Protein AF-A0A0Q8NS18-F1 (afdb_monomer)

Radius of gyration: 34.11 Å; Cα contacts (8 Å, |Δi|>4): 59; chains: 1; bounding box: 73×39×93 Å

Structure (mmCIF, N/CA/C/O backbone):
data_AF-A0A0Q8NS18-F1
#
_entry.id   AF-A0A0Q8NS18-F1
#
loop_
_atom_site.group_PDB
_atom_site.id
_atom_site.type_symbol
_atom_site.label_atom_id
_atom_site.label_alt_id
_atom_site.label_comp_id
_atom_site.label_asym_id
_atom_site.label_entity_id
_atom_site.label_seq_id
_atom_site.pdbx_PDB_ins_code
_atom_site.Cartn_x
_atom_site.Cartn_y
_atom_site.Cartn_z
_atom_site.occupancy
_atom_site.B_iso_or_equiv
_atom_site.auth_seq_id
_atom_site.auth_comp_id
_atom_site.auth_asym_id
_atom_site.auth_atom_id
_atom_site.pdbx_PDB_model_num
ATOM 1 N N . MET A 1 1 ? -49.583 -22.992 65.690 1.00 51.84 1 MET A N 1
ATOM 2 C CA . MET A 1 1 ? -48.444 -22.519 64.866 1.00 51.84 1 MET A CA 1
ATOM 3 C C . MET A 1 1 ? -48.565 -22.808 63.358 1.00 51.84 1 MET A C 1
ATOM 5 O O . MET A 1 1 ? -47.675 -22.422 62.616 1.00 51.84 1 MET A O 1
ATOM 9 N N . ALA A 1 2 ? -49.627 -23.461 62.855 1.00 53.12 2 ALA A N 1
ATOM 10 C CA . ALA A 1 2 ? -49.803 -23.683 61.408 1.00 53.12 2 ALA A CA 1
ATOM 11 C C . ALA A 1 2 ? -50.568 -22.548 60.686 1.00 53.12 2 ALA A C 1
ATOM 13 O O . ALA A 1 2 ? -50.441 -22.405 59.474 1.00 53.12 2 ALA A O 1
ATOM 14 N N . PHE A 1 3 ? -51.331 -21.732 61.426 1.00 51.09 3 PHE A N 1
ATOM 15 C CA . PHE A 1 3 ? -52.123 -20.617 60.884 1.00 51.09 3 PHE A CA 1
ATOM 16 C C . PHE A 1 3 ? -51.259 -19.392 60.530 1.00 51.09 3 PHE A C 1
ATOM 18 O O . PHE A 1 3 ? -51.417 -18.835 59.447 1.00 51.09 3 PHE A O 1
ATOM 25 N N . ASP A 1 4 ? -50.255 -19.063 61.355 1.00 55.88 4 ASP A N 1
ATOM 26 C CA . ASP A 1 4 ? -49.305 -17.966 61.086 1.00 55.88 4 ASP A CA 1
ATOM 27 C C . ASP A 1 4 ? -48.513 -18.159 59.793 1.00 55.88 4 ASP A C 1
ATOM 29 O O . ASP A 1 4 ? -48.189 -17.202 59.100 1.00 55.88 4 ASP A O 1
ATOM 33 N N . ARG A 1 5 ? -48.225 -19.410 59.417 1.00 57.66 5 ARG A N 1
ATOM 34 C CA . ARG A 1 5 ? -47.425 -19.712 58.223 1.00 57.66 5 ARG A CA 1
ATOM 35 C C . ARG A 1 5 ? -48.193 -19.493 56.917 1.00 57.66 5 ARG A C 1
ATOM 37 O O . ARG A 1 5 ? -47.567 -19.236 55.892 1.00 57.66 5 ARG A O 1
ATOM 44 N N . LYS A 1 6 ? -49.527 -19.612 56.943 1.00 59.34 6 LYS A N 1
ATOM 45 C CA . LYS A 1 6 ? -50.395 -19.286 55.800 1.00 59.34 6 LYS A CA 1
ATOM 46 C C . LYS A 1 6 ? -50.614 -17.778 55.696 1.00 59.34 6 LYS A C 1
ATOM 48 O O . LYS A 1 6 ? -50.378 -17.235 54.625 1.00 59.34 6 LYS A O 1
ATOM 53 N N . ALA A 1 7 ? -50.916 -17.112 56.812 1.00 59.97 7 ALA A N 1
ATOM 54 C CA . ALA A 1 7 ? -51.064 -15.655 56.858 1.00 59.97 7 ALA A CA 1
ATOM 55 C C . ALA A 1 7 ? -49.768 -14.918 56.460 1.00 59.97 7 ALA A C 1
ATOM 57 O O . ALA A 1 7 ? -49.810 -13.936 55.726 1.00 59.97 7 ALA A O 1
ATOM 58 N N . ALA A 1 8 ? -48.602 -15.441 56.859 1.00 59.12 8 ALA A N 1
ATOM 59 C CA . ALA A 1 8 ? -47.301 -14.919 56.438 1.00 59.12 8 ALA A CA 1
ATOM 60 C C . ALA A 1 8 ? -46.980 -15.186 54.956 1.00 59.12 8 ALA A C 1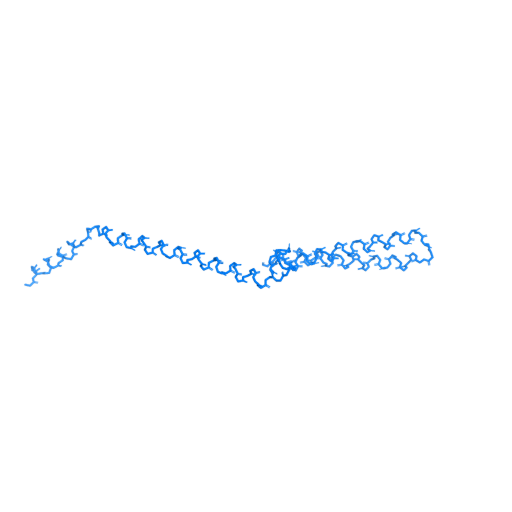
ATOM 62 O O . ALA A 1 8 ? -46.205 -14.449 54.360 1.00 59.12 8 ALA A O 1
ATOM 63 N N . LYS A 1 9 ? -47.548 -16.231 54.339 1.00 59.25 9 LYS A N 1
ATOM 64 C CA . LYS A 1 9 ? -47.385 -16.489 52.898 1.00 59.25 9 LYS A CA 1
ATOM 65 C C . LYS A 1 9 ? -48.318 -15.626 52.053 1.00 59.25 9 LYS A C 1
ATOM 67 O O . LYS A 1 9 ? -47.891 -15.146 51.008 1.00 59.25 9 LYS A O 1
ATOM 72 N N . GLU A 1 10 ? -49.546 -15.400 52.513 1.00 57.12 10 GLU A N 1
ATOM 73 C CA . GLU A 1 10 ? -50.489 -14.480 51.865 1.00 57.12 10 GLU A CA 1
ATOM 74 C C . GLU A 1 10 ? -50.001 -13.028 51.936 1.00 57.12 10 GLU A C 1
ATOM 76 O O . GLU A 1 10 ? -50.109 -12.313 50.947 1.00 57.12 10 GLU A O 1
ATOM 81 N N . SER A 1 11 ? -49.364 -12.600 53.033 1.00 56.38 11 SER A N 1
ATOM 82 C CA . SER A 1 11 ? -48.788 -11.249 53.133 1.00 56.38 11 SER A CA 1
ATOM 83 C C . SER A 1 11 ? -47.516 -11.037 52.297 1.00 56.38 11 SER A C 1
ATOM 85 O O . SER A 1 11 ? -47.195 -9.899 51.961 1.00 56.38 11 SER A O 1
ATOM 87 N N . ILE A 1 12 ? -46.810 -12.115 51.931 1.00 53.78 12 ILE A N 1
ATOM 88 C CA . ILE A 1 12 ? -45.690 -12.085 50.974 1.00 53.78 12 ILE A CA 1
ATOM 89 C C . ILE A 1 12 ? -46.208 -12.064 49.528 1.00 53.78 12 ILE A C 1
ATOM 91 O O . ILE A 1 12 ? -45.611 -11.403 48.687 1.00 53.78 12 ILE A O 1
ATOM 95 N N . GLN A 1 13 ? -47.322 -12.745 49.233 1.00 51.97 13 GLN A N 1
ATOM 96 C CA . GLN A 1 13 ? -47.964 -12.683 47.911 1.00 51.97 13 GLN A CA 1
ATOM 97 C C . GLN A 1 13 ? -48.748 -11.385 47.668 1.00 51.97 13 GLN A C 1
ATOM 99 O O . GLN A 1 13 ? -48.973 -11.030 46.517 1.00 51.97 13 GLN A O 1
ATOM 104 N N . ALA A 1 14 ? -49.143 -10.669 48.723 1.00 51.66 14 ALA A N 1
ATOM 105 C CA . ALA A 1 14 ? -49.910 -9.426 48.637 1.00 51.66 14 ALA A CA 1
ATOM 106 C C . ALA A 1 14 ? -49.052 -8.145 48.557 1.00 51.66 14 ALA A C 1
ATOM 108 O O . ALA A 1 14 ? -49.561 -7.058 48.834 1.00 51.66 14 ALA A O 1
ATOM 109 N N . LYS A 1 15 ? -47.765 -8.233 48.194 1.00 51.50 15 LYS A N 1
ATOM 110 C CA . LYS A 1 15 ? -46.942 -7.051 47.899 1.00 51.50 15 LYS A CA 1
ATOM 111 C C . LYS A 1 15 ? -46.598 -6.991 46.411 1.00 51.50 15 LYS A C 1
ATOM 113 O O . LYS A 1 15 ? -45.994 -7.923 45.894 1.00 51.50 15 LYS A O 1
ATOM 118 N N . SER A 1 16 ? -47.012 -5.867 45.815 1.00 51.00 16 SER A N 1
ATOM 119 C CA . SER A 1 16 ? -46.633 -5.286 44.516 1.00 51.00 16 SER A CA 1
ATOM 120 C C . SER A 1 16 ? -46.830 -6.214 43.303 1.00 51.00 16 SER A C 1
ATOM 122 O O . SER A 1 16 ? -45.962 -7.022 43.003 1.00 51.00 16 SER A O 1
ATOM 124 N N . GLY A 1 17 ? -47.933 -6.219 42.546 1.00 49.19 17 GLY A N 1
ATOM 125 C CA . GLY A 1 17 ? -48.714 -5.057 42.126 1.00 49.19 17 GLY A CA 1
ATOM 126 C C . GLY A 1 17 ? -47.788 -4.052 41.455 1.00 49.19 17 GLY A C 1
ATOM 127 O O . GLY A 1 17 ? -47.214 -3.279 42.204 1.00 49.19 17 GLY A O 1
ATOM 128 N N . ASP A 1 18 ? -47.603 -4.138 40.129 1.00 55.38 18 ASP A N 1
ATOM 129 C CA . ASP A 1 18 ? -46.919 -3.161 39.256 1.00 55.38 18 ASP A CA 1
ATOM 130 C C . ASP A 1 18 ? -46.481 -1.884 39.994 1.00 55.38 18 ASP A C 1
ATOM 132 O O . ASP A 1 18 ? -47.252 -0.928 40.113 1.00 55.38 18 ASP A O 1
ATOM 136 N N . ASP A 1 19 ? -45.254 -1.869 40.525 1.00 54.34 19 ASP A N 1
ATOM 137 C CA . ASP A 1 19 ? -44.660 -0.642 41.053 1.00 54.34 19 ASP A CA 1
ATOM 138 C C . ASP A 1 19 ? -44.252 0.196 39.836 1.00 54.34 19 ASP A C 1
ATOM 140 O O . ASP A 1 19 ? -43.115 0.148 39.368 1.00 54.34 19 ASP A O 1
ATOM 144 N N . ALA A 1 20 ? -45.212 0.946 39.289 1.00 58.50 20 ALA A N 1
ATOM 145 C CA . ALA A 1 20 ? -45.009 1.829 38.139 1.00 58.50 20 ALA A CA 1
ATOM 146 C C . ALA A 1 20 ? -43.836 2.805 38.359 1.00 58.50 20 ALA A C 1
ATOM 148 O O . ALA A 1 20 ? -43.140 3.168 37.417 1.00 58.50 20 ALA A O 1
ATOM 149 N N . GLU A 1 21 ? -43.581 3.171 39.619 1.00 56.53 21 GLU A N 1
ATOM 150 C CA . GLU A 1 21 ? -42.466 4.023 40.040 1.00 56.53 21 GLU A CA 1
ATOM 151 C C . GLU A 1 21 ? -41.102 3.302 39.939 1.00 56.53 21 GLU A C 1
ATOM 153 O O . GLU A 1 21 ? -40.081 3.927 39.645 1.00 56.53 21 GLU A O 1
ATOM 158 N N . PHE A 1 22 ? -41.068 1.975 40.122 1.00 62.00 22 PHE A N 1
ATOM 159 C CA . PHE A 1 22 ? -39.864 1.154 39.948 1.00 62.00 22 PHE A CA 1
ATOM 160 C C . PHE A 1 22 ? -39.561 0.911 38.463 1.00 62.00 22 PHE A C 1
ATOM 162 O O . PHE A 1 22 ? -38.401 1.007 38.055 1.00 62.00 22 PHE A O 1
ATOM 169 N N . ASP A 1 23 ? -40.593 0.686 37.646 1.00 64.44 23 ASP A N 1
ATOM 170 C CA . ASP A 1 23 ? -40.455 0.590 36.188 1.00 64.44 23 ASP A CA 1
ATOM 171 C C . ASP A 1 23 ? -40.030 1.933 35.567 1.00 64.44 23 ASP A C 1
ATOM 173 O O . ASP A 1 23 ? -39.126 1.959 34.729 1.00 64.44 23 ASP A O 1
ATOM 177 N N . GLU A 1 24 ? -40.578 3.070 36.019 1.00 66.69 24 GLU A N 1
ATOM 178 C CA . GLU A 1 24 ? -40.114 4.403 35.595 1.00 66.69 24 GLU A CA 1
ATOM 179 C C . GLU A 1 24 ? -38.651 4.654 35.981 1.00 66.69 24 GLU A C 1
ATOM 181 O O . GLU A 1 24 ? -37.869 5.158 35.167 1.00 66.69 24 GLU A O 1
ATOM 186 N N . ALA A 1 25 ? -38.245 4.264 37.193 1.00 68.50 25 ALA A N 1
ATOM 187 C CA . ALA A 1 25 ? -36.856 4.375 37.625 1.00 68.50 25 ALA A CA 1
ATOM 188 C C . ALA A 1 25 ? -35.919 3.476 36.797 1.00 68.50 25 ALA A C 1
ATOM 190 O O . ALA A 1 25 ? -34.799 3.883 36.467 1.00 68.50 25 ALA A O 1
ATOM 191 N N . GLN A 1 26 ? -36.367 2.276 36.418 1.00 70.94 26 GLN A N 1
ATOM 192 C CA . GLN A 1 26 ? -35.594 1.341 35.603 1.00 70.94 26 GLN A CA 1
ATOM 193 C C . GLN A 1 26 ? -35.455 1.816 34.147 1.00 70.94 26 GLN A C 1
ATOM 195 O O . GLN A 1 26 ? -34.355 1.754 33.585 1.00 70.94 26 GLN A O 1
ATOM 200 N N . VAL A 1 27 ? -36.524 2.354 33.555 1.00 72.31 27 VAL A N 1
ATOM 201 C CA . VAL A 1 27 ? -36.498 2.973 32.218 1.00 72.31 27 VAL A CA 1
ATOM 202 C C . VAL A 1 27 ? -35.602 4.214 32.217 1.00 72.31 27 VAL A C 1
ATOM 204 O O . VAL A 1 27 ? -34.744 4.354 31.343 1.00 72.31 27 VAL A O 1
ATOM 207 N N . GLY A 1 28 ? -35.711 5.067 33.240 1.00 72.38 28 GLY A N 1
ATOM 208 C CA . GLY A 1 28 ? -34.838 6.229 33.409 1.00 72.38 28 GLY A CA 1
ATOM 209 C C . GLY A 1 28 ? -33.361 5.842 33.535 1.00 72.38 28 GLY A C 1
ATOM 210 O O . GLY A 1 28 ? -32.503 6.441 32.884 1.00 72.38 28 GLY A O 1
ATOM 211 N N . ALA A 1 29 ? -33.046 4.801 34.311 1.00 73.62 29 ALA A N 1
ATOM 212 C CA . ALA A 1 29 ? -31.683 4.289 34.449 1.00 73.62 29 ALA A CA 1
ATOM 213 C C . ALA A 1 29 ? -31.118 3.748 33.124 1.00 73.62 29 ALA A C 1
ATOM 215 O O . ALA A 1 29 ? -29.950 3.997 32.810 1.00 73.62 29 ALA A O 1
ATOM 216 N N . HIS A 1 30 ? -31.935 3.054 32.328 1.00 74.50 30 HIS A N 1
ATOM 217 C CA . HIS A 1 30 ? -31.537 2.571 31.006 1.00 74.50 30 HIS A CA 1
ATOM 218 C C . HIS A 1 30 ? -31.248 3.731 30.039 1.00 74.50 30 HIS A C 1
ATOM 220 O O . HIS A 1 30 ? -30.229 3.718 29.347 1.00 74.50 30 HIS A O 1
ATOM 226 N N . ASP A 1 31 ? -32.070 4.781 30.052 1.00 75.94 31 ASP A N 1
ATOM 227 C CA . ASP A 1 31 ? -31.836 5.998 29.266 1.00 75.94 31 ASP A CA 1
ATOM 228 C C . ASP A 1 31 ? -30.538 6.712 29.659 1.00 75.94 31 ASP A C 1
ATOM 230 O O . ASP A 1 31 ? -29.799 7.200 28.796 1.00 75.94 31 ASP A O 1
ATOM 234 N N . PHE A 1 32 ? -30.220 6.756 30.955 1.00 78.38 32 PHE A N 1
ATOM 235 C CA . PHE A 1 32 ? -28.944 7.296 31.421 1.00 78.38 32 PHE A CA 1
ATOM 236 C C . PHE A 1 32 ? -27.758 6.429 30.990 1.00 78.38 32 PHE A C 1
ATOM 238 O O . PHE A 1 32 ? -26.747 6.978 30.550 1.00 78.38 32 PHE A O 1
ATOM 245 N N . GLN A 1 33 ? -27.873 5.099 31.026 1.00 74.38 33 GLN A N 1
ATOM 246 C CA . GLN A 1 33 ? -26.832 4.207 30.500 1.00 74.38 33 GLN A CA 1
ATOM 247 C C . GLN A 1 33 ? -26.616 4.403 28.997 1.00 74.38 33 GLN A C 1
ATOM 249 O O . GLN A 1 33 ? -25.473 4.454 28.540 1.00 74.38 33 GLN A O 1
ATOM 254 N N . LEU A 1 34 ? -27.696 4.578 28.234 1.00 78.88 34 LEU A N 1
ATOM 255 C CA . LEU A 1 34 ? -27.639 4.856 26.801 1.00 78.88 34 LEU A CA 1
ATOM 256 C C . LEU A 1 34 ? -26.938 6.189 26.517 1.00 78.88 34 LEU A C 1
ATOM 258 O O . LEU A 1 34 ? -26.061 6.251 25.654 1.00 78.88 34 LEU A O 1
ATOM 262 N N . LYS A 1 3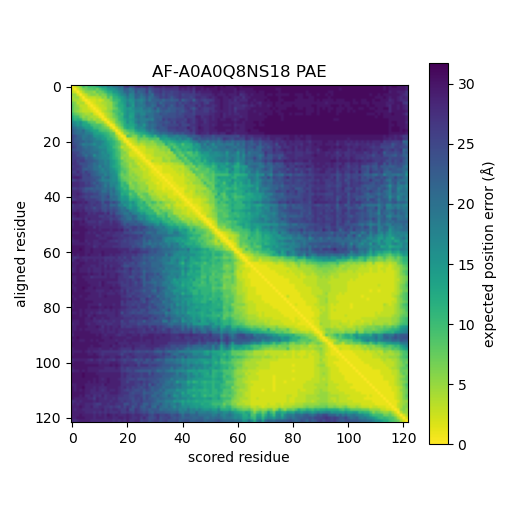5 ? -27.260 7.238 27.281 1.00 76.50 35 LYS A N 1
ATOM 263 C CA . LYS A 1 35 ? -26.603 8.551 27.173 1.00 76.50 35 LYS A CA 1
ATOM 264 C C . LYS A 1 35 ? -25.117 8.486 27.528 1.00 76.50 35 LYS A C 1
ATOM 266 O O . LYS A 1 35 ? -24.307 9.019 26.776 1.00 76.50 35 LYS A O 1
ATOM 271 N N . ILE A 1 36 ? -24.745 7.778 28.596 1.00 79.69 36 ILE A N 1
ATOM 272 C CA . ILE A 1 36 ? -23.336 7.569 28.975 1.00 79.69 36 ILE A CA 1
ATOM 273 C C . ILE A 1 36 ? -22.593 6.789 27.883 1.00 79.69 36 ILE A C 1
ATOM 275 O O . ILE A 1 36 ? -21.472 7.139 27.518 1.00 79.69 36 ILE A O 1
ATOM 279 N N . ALA A 1 37 ? -23.211 5.753 27.311 1.00 73.56 37 ALA A N 1
ATOM 280 C CA . ALA A 1 37 ? -22.618 4.990 26.215 1.00 73.56 37 ALA A CA 1
ATOM 281 C C . ALA A 1 37 ? -22.438 5.841 24.945 1.00 73.56 37 ALA A C 1
ATOM 283 O O . ALA A 1 37 ? -21.417 5.727 24.263 1.00 73.56 37 ALA A O 1
ATOM 284 N N . GLN A 1 38 ? -23.395 6.716 24.628 1.00 78.19 38 GLN A N 1
ATOM 285 C CA . GLN A 1 38 ? -23.279 7.663 23.516 1.00 78.19 38 GLN A CA 1
ATOM 286 C C . GLN A 1 38 ? -22.162 8.684 23.757 1.00 78.19 38 GLN A C 1
ATOM 288 O O . GLN A 1 38 ? -21.365 8.938 22.854 1.00 78.19 38 GLN A O 1
ATOM 293 N N . GLU A 1 39 ? -22.066 9.239 24.964 1.00 71.56 39 GLU A N 1
ATOM 294 C CA . GLU A 1 39 ? -21.039 10.220 25.320 1.00 71.56 39 GLU A CA 1
ATOM 295 C C . GLU A 1 39 ? -19.633 9.599 25.324 1.00 71.56 39 GLU A C 1
ATOM 297 O O . GLU A 1 39 ? -18.707 10.172 24.747 1.00 71.56 39 GLU A O 1
ATOM 302 N N . ASN A 1 40 ? -19.486 8.376 25.843 1.00 71.88 40 ASN A N 1
ATOM 303 C CA . ASN A 1 40 ? -18.232 7.619 25.785 1.00 71.88 40 ASN A CA 1
ATOM 304 C C . ASN A 1 40 ? -17.790 7.323 24.346 1.00 71.88 40 ASN A C 1
ATOM 3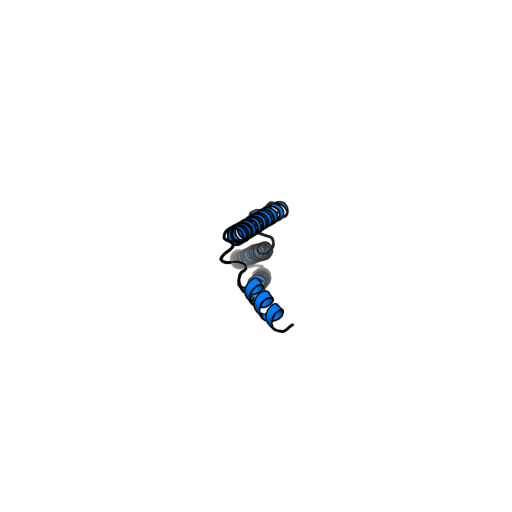06 O O . ASN A 1 40 ? -16.610 7.472 24.027 1.00 71.88 40 ASN A O 1
ATOM 310 N N . ASN A 1 41 ? -18.717 6.956 23.453 1.00 71.94 41 ASN A N 1
ATOM 311 C CA . ASN A 1 41 ? -18.395 6.790 22.031 1.00 71.94 41 ASN A CA 1
ATOM 312 C C . ASN A 1 41 ? -17.928 8.109 21.407 1.00 71.94 41 ASN A C 1
ATOM 314 O O . ASN A 1 41 ? -16.932 8.143 20.685 1.00 71.94 41 ASN A O 1
ATOM 318 N N . ARG A 1 42 ? -18.595 9.217 21.739 1.00 71.88 42 ARG A N 1
ATOM 319 C CA . ARG A 1 42 ? -18.238 10.551 21.244 1.00 71.88 42 ARG A CA 1
ATOM 320 C C . ARG A 1 42 ? -16.858 11.001 21.734 1.00 71.88 42 ARG A C 1
ATOM 322 O O . ARG A 1 42 ? -16.108 11.614 20.969 1.00 71.88 42 ARG A O 1
ATOM 329 N N . HIS A 1 43 ? -16.506 10.667 22.975 1.00 68.06 43 HIS A N 1
ATOM 330 C CA . HIS A 1 43 ? -15.176 10.893 23.540 1.00 68.06 43 HIS A CA 1
ATOM 331 C C . HIS A 1 43 ? -14.100 10.029 22.875 1.00 68.06 43 HIS A C 1
ATOM 333 O O . HIS A 1 43 ? -13.041 10.548 22.521 1.00 68.06 43 HIS A O 1
ATOM 339 N N . ALA A 1 44 ? -14.378 8.750 22.618 1.00 68.12 44 ALA A N 1
ATOM 340 C CA . ALA A 1 44 ? -13.461 7.874 21.889 1.00 68.12 44 ALA A CA 1
ATOM 341 C C . ALA A 1 44 ? -13.206 8.370 20.452 1.00 68.12 44 ALA A C 1
ATOM 343 O O . ALA A 1 44 ? -12.066 8.382 19.987 1.00 68.12 44 ALA A O 1
ATOM 344 N N . GLU A 1 45 ? -14.240 8.860 19.761 1.00 65.38 45 GLU A N 1
ATOM 345 C CA . GLU A 1 45 ? -14.096 9.453 18.426 1.00 65.38 45 GLU A CA 1
ATOM 346 C C . GLU A 1 45 ? -13.292 10.760 18.432 1.00 65.38 45 GLU A C 1
ATOM 348 O O . GLU A 1 45 ? -12.525 11.026 17.502 1.00 65.38 45 GLU A O 1
ATOM 353 N N . THR A 1 46 ? -13.457 11.597 19.462 1.00 65.44 46 THR A N 1
ATOM 354 C CA . THR A 1 46 ? -12.711 12.861 19.572 1.00 65.44 46 THR A CA 1
ATOM 355 C C . THR A 1 46 ? -11.251 12.644 19.952 1.00 65.44 46 THR A C 1
ATO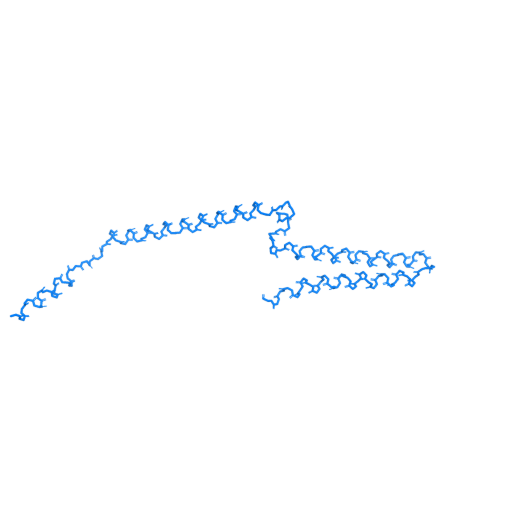M 357 O O . THR A 1 46 ? -10.398 13.315 19.369 1.00 65.44 46 THR A O 1
ATOM 360 N N . MET A 1 47 ? -10.949 11.679 20.827 1.00 61.75 47 MET A N 1
ATOM 361 C CA . MET A 1 47 ? -9.570 11.258 21.109 1.00 61.75 47 MET A CA 1
ATOM 362 C C . MET A 1 47 ? -8.911 10.647 19.864 1.00 61.75 47 MET A C 1
ATOM 364 O O . MET A 1 47 ? -7.850 11.107 19.449 1.00 61.75 47 MET A O 1
ATOM 368 N N . GLY A 1 48 ? -9.589 9.728 19.166 1.00 60.28 48 GLY A N 1
ATOM 369 C CA . GLY A 1 48 ? -9.055 9.131 17.936 1.00 60.28 48 GLY A CA 1
ATOM 370 C C . GLY A 1 48 ? -8.800 10.150 16.816 1.00 60.28 48 GLY A C 1
ATOM 371 O O . GLY A 1 48 ? -7.857 10.013 16.042 1.00 60.28 48 GLY A O 1
ATOM 372 N N . ARG A 1 49 ? -9.597 11.225 16.735 1.00 57.25 49 ARG A N 1
ATOM 373 C CA . ARG A 1 49 ? -9.359 12.338 15.796 1.00 57.25 49 ARG A CA 1
ATOM 374 C C . ARG A 1 49 ? -8.173 13.231 16.165 1.00 57.25 49 ARG A C 1
ATOM 376 O O . ARG A 1 49 ? -7.682 13.917 15.269 1.00 57.25 49 ARG A O 1
ATOM 383 N N . GLN A 1 50 ? -7.770 13.285 17.435 1.00 59.03 50 GLN A N 1
ATOM 384 C CA . GLN A 1 50 ? -6.580 14.024 17.868 1.00 59.03 50 GLN A CA 1
ATOM 385 C C . GLN A 1 50 ? -5.295 13.224 17.623 1.00 59.03 50 GLN A C 1
ATOM 387 O O . GLN A 1 50 ? -4.305 13.823 17.210 1.00 59.03 50 GLN A O 1
ATOM 392 N N . ASP A 1 51 ? -5.337 11.898 17.778 1.00 58.28 51 ASP A N 1
ATOM 393 C CA . ASP A 1 51 ? -4.190 11.018 17.496 1.00 58.28 51 ASP A CA 1
ATOM 394 C C . ASP A 1 51 ? -3.923 10.848 15.990 1.00 58.28 51 ASP A C 1
ATOM 396 O O . ASP A 1 51 ? -2.786 10.670 15.547 1.00 58.28 51 ASP A O 1
ATOM 400 N N . LEU A 1 52 ? -4.958 10.995 15.160 1.00 55.97 52 LEU A N 1
ATOM 401 C CA . LEU A 1 52 ? -4.812 11.037 13.709 1.00 55.97 52 LEU A CA 1
ATOM 402 C C . LEU A 1 52 ? -4.240 12.391 13.262 1.00 55.97 52 LEU A C 1
ATOM 404 O O . LEU A 1 52 ? -4.976 13.342 12.986 1.00 55.97 52 LEU A O 1
ATOM 408 N N . GLY A 1 53 ? -2.913 12.460 13.120 1.00 64.69 53 GLY A N 1
ATOM 409 C CA . GLY A 1 53 ? -2.228 13.561 12.431 1.00 64.69 53 GLY A CA 1
ATOM 410 C C . GLY A 1 53 ? -2.780 13.819 11.014 1.00 64.69 53 GLY A C 1
ATOM 411 O O . GLY A 1 53 ? -3.597 13.058 10.495 1.00 64.69 53 GLY A O 1
ATOM 412 N N . PHE A 1 54 ? -2.324 14.886 10.343 1.00 60.94 54 PHE A N 1
ATOM 413 C CA . PHE A 1 54 ? -2.883 15.358 9.057 1.00 60.94 54 PHE A CA 1
ATOM 414 C C . PHE A 1 54 ? -3.102 14.244 8.010 1.00 60.94 54 PHE A C 1
ATOM 416 O O . PHE A 1 54 ? -4.152 14.184 7.373 1.00 60.94 54 PHE A O 1
ATOM 423 N N . LEU A 1 55 ? -2.150 13.312 7.893 1.00 57.78 55 LEU A N 1
ATOM 424 C CA . LEU A 1 55 ? -2.233 12.168 6.978 1.00 57.78 55 LEU A CA 1
ATOM 425 C C . LEU A 1 55 ? -3.28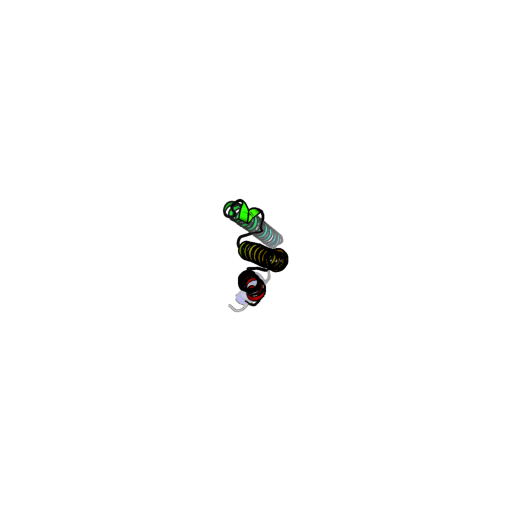1 11.123 7.396 1.00 57.78 55 LEU A C 1
ATOM 427 O O . LEU A 1 55 ? -4.005 10.613 6.544 1.00 57.78 55 LEU A O 1
ATOM 431 N N . GLY A 1 56 ? -3.414 10.837 8.692 1.00 57.81 56 GLY A N 1
ATOM 432 C CA . GLY A 1 56 ? -4.413 9.896 9.209 1.00 57.81 56 GLY A CA 1
ATOM 433 C C . GLY A 1 56 ? -5.848 10.420 9.091 1.00 57.81 56 GLY A C 1
ATOM 434 O O . GLY A 1 56 ? -6.791 9.645 8.940 1.00 57.81 56 GLY A O 1
ATOM 435 N N . ARG A 1 57 ? -6.019 11.747 9.094 1.00 63.09 57 ARG A N 1
ATOM 436 C CA . ARG A 1 57 ? -7.323 12.400 8.925 1.00 63.09 57 ARG A CA 1
ATOM 437 C C . ARG A 1 57 ? -7.806 12.392 7.470 1.00 63.09 57 ARG A C 1
ATOM 439 O O . ARG A 1 57 ? -9.009 12.318 7.241 1.00 63.09 57 ARG A O 1
ATOM 446 N N . ALA A 1 58 ? -6.883 12.438 6.506 1.00 61.09 58 ALA A N 1
ATOM 447 C CA . ALA A 1 58 ? -7.185 12.406 5.073 1.00 61.09 58 ALA A CA 1
ATOM 448 C C . ALA A 1 58 ? -7.348 10.981 4.512 1.00 61.09 58 ALA A C 1
ATOM 450 O O . ALA A 1 58 ? -8.162 10.767 3.619 1.00 61.09 58 ALA A O 1
ATOM 451 N N . LEU A 1 59 ? -6.603 10.002 5.037 1.00 62.62 59 LEU A N 1
ATOM 452 C CA . LEU A 1 59 ? -6.568 8.630 4.509 1.00 62.62 59 LEU A CA 1
ATOM 453 C C . LEU A 1 59 ? -7.516 7.661 5.238 1.00 62.62 59 LEU A C 1
ATOM 455 O O . LEU A 1 59 ? -7.447 6.455 5.029 1.00 62.62 59 LEU A O 1
ATOM 459 N N . GLY A 1 60 ? -8.404 8.159 6.105 1.00 58.38 60 GLY A N 1
ATOM 460 C CA . GLY A 1 60 ? -9.190 7.312 7.007 1.00 58.38 60 GLY A CA 1
ATOM 461 C C . GLY A 1 60 ? -8.285 6.672 8.063 1.00 58.38 60 GLY A C 1
ATOM 462 O O . GLY A 1 60 ? -7.120 6.405 7.792 1.00 58.38 60 GLY A O 1
ATOM 463 N N . GLY A 1 61 ? -8.802 6.457 9.272 1.00 65.44 61 GLY A N 1
ATOM 464 C CA . GLY A 1 61 ? -8.002 6.223 10.482 1.00 65.44 61 GLY A CA 1
ATOM 465 C C . GLY A 1 61 ? -6.905 5.138 10.437 1.00 65.44 61 GLY A C 1
ATOM 466 O O . GLY A 1 61 ? -6.670 4.456 9.445 1.00 65.44 61 GLY A O 1
ATOM 467 N N . GLU A 1 62 ? -6.225 4.914 11.564 1.00 64.38 62 GLU A N 1
ATOM 468 C CA . GLU A 1 62 ? -4.996 4.098 11.650 1.00 64.38 62 GLU A CA 1
ATOM 469 C C . GLU A 1 62 ? -5.116 2.687 11.045 1.00 64.38 62 GLU A C 1
ATOM 471 O O . GLU A 1 62 ? -4.140 2.129 10.546 1.00 64.38 62 GLU A O 1
ATOM 476 N N . LYS A 1 63 ? -6.328 2.116 11.034 1.00 67.81 63 LYS A N 1
ATOM 477 C CA . LYS A 1 63 ? -6.613 0.809 10.427 1.00 67.81 63 LYS A CA 1
ATOM 478 C C . LYS A 1 63 ? -6.523 0.807 8.898 1.00 67.81 63 LYS A C 1
ATOM 480 O O . LYS A 1 63 ? -6.118 -0.205 8.330 1.00 67.81 63 LYS A O 1
ATOM 485 N N . THR A 1 64 ? -6.895 1.899 8.231 1.00 72.44 64 THR A N 1
ATOM 486 C CA . THR A 1 64 ? -6.921 2.000 6.761 1.00 72.44 64 THR A CA 1
ATOM 487 C C . THR A 1 64 ? -5.671 2.656 6.185 1.00 72.44 64 THR A C 1
ATOM 489 O O . THR A 1 64 ? -5.325 2.378 5.036 1.00 72.44 64 THR A O 1
ATOM 492 N N . ALA A 1 65 ? -4.949 3.461 6.971 1.00 75.88 65 ALA A N 1
ATOM 493 C CA . ALA A 1 65 ? -3.745 4.160 6.519 1.00 75.88 65 ALA A CA 1
ATOM 494 C C . ALA A 1 65 ? -2.679 3.241 5.870 1.00 75.88 65 ALA A C 1
ATOM 496 O O . ALA A 1 65 ? -2.202 3.579 4.785 1.00 75.88 65 ALA A O 1
ATOM 497 N N . PRO A 1 66 ? -2.342 2.052 6.415 1.00 82.44 66 PRO A N 1
ATOM 498 C CA . PRO A 1 66 ? -1.383 1.152 5.772 1.00 82.44 66 PRO A CA 1
ATOM 499 C C . PRO A 1 66 ? -1.850 0.638 4.405 1.00 82.44 66 PRO A C 1
ATOM 501 O O . PRO A 1 66 ? -1.032 0.429 3.514 1.00 82.44 66 PRO A O 1
ATOM 504 N N . THR A 1 67 ? -3.160 0.443 4.226 1.00 84.06 67 THR A N 1
ATOM 505 C CA . THR A 1 67 ? -3.750 -0.003 2.957 1.00 84.06 67 THR A CA 1
ATOM 506 C C . THR A 1 67 ? -3.645 1.088 1.897 1.00 84.06 67 THR A C 1
ATOM 508 O O . THR A 1 67 ? -3.270 0.801 0.763 1.00 84.06 67 THR A O 1
ATOM 511 N N . TYR A 1 68 ? -3.896 2.347 2.266 1.00 83.19 68 TYR A N 1
ATOM 512 C CA . TYR A 1 68 ? -3.708 3.479 1.357 1.00 83.19 68 TYR A CA 1
ATOM 513 C C . TYR A 1 68 ? -2.242 3.696 0.991 1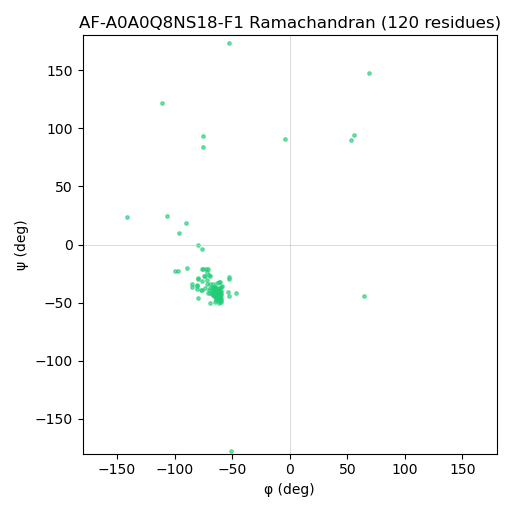.00 83.19 68 TYR A C 1
ATOM 515 O O . TYR A 1 68 ? -1.934 3.912 -0.178 1.00 83.19 68 TYR A O 1
ATOM 523 N N . ILE A 1 69 ? -1.324 3.587 1.955 1.00 86.50 69 ILE A N 1
ATOM 524 C CA . ILE A 1 69 ? 0.116 3.668 1.676 1.00 86.50 69 ILE A CA 1
ATOM 525 C C . ILE A 1 69 ? 0.523 2.557 0.705 1.00 86.50 69 ILE A C 1
ATOM 527 O O . ILE A 1 69 ? 1.158 2.838 -0.309 1.00 86.50 69 ILE A O 1
ATOM 531 N N . ALA A 1 70 ? 0.107 1.314 0.958 1.00 89.50 70 ALA A N 1
ATOM 532 C CA . ALA A 1 70 ? 0.371 0.203 0.049 1.00 89.50 70 ALA A CA 1
ATOM 533 C C . ALA A 1 70 ? -0.229 0.442 -1.347 1.00 89.50 70 ALA A C 1
ATOM 535 O O . ALA A 1 70 ? 0.399 0.111 -2.351 1.00 89.50 70 ALA A O 1
ATOM 536 N N . PHE A 1 71 ? -1.404 1.071 -1.433 1.00 88.81 71 PHE A N 1
ATOM 537 C CA . PHE A 1 71 ? -2.008 1.447 -2.708 1.00 88.81 71 PHE A CA 1
ATOM 538 C C . PHE A 1 71 ? -1.162 2.480 -3.465 1.00 88.81 71 PHE A C 1
ATOM 540 O O . PHE A 1 71 ? -0.863 2.277 -4.640 1.00 88.81 71 PHE A O 1
ATOM 547 N N . PHE A 1 72 ? -0.690 3.541 -2.804 1.00 92.06 72 PHE A N 1
ATOM 548 C CA . PHE A 1 72 ? 0.216 4.511 -3.434 1.00 92.06 72 PHE A CA 1
ATOM 549 C C . PHE A 1 72 ? 1.529 3.872 -3.889 1.00 92.06 72 PHE A C 1
ATOM 551 O O . PHE A 1 72 ? 2.013 4.173 -4.978 1.00 92.06 72 PHE A O 1
ATOM 558 N N . VAL A 1 73 ? 2.081 2.959 -3.088 1.00 93.88 73 VAL A N 1
ATOM 559 C CA . VAL A 1 73 ? 3.288 2.199 -3.436 1.00 93.88 73 VAL A CA 1
ATOM 560 C C . VAL A 1 73 ? 3.061 1.340 -4.683 1.00 93.88 73 VAL A C 1
ATOM 562 O O . VAL A 1 73 ? 3.893 1.342 -5.591 1.00 93.88 73 VAL A O 1
ATOM 565 N N . MET A 1 74 ? 1.920 0.653 -4.768 1.00 94.75 74 MET A N 1
ATOM 566 C CA . MET A 1 74 ? 1.533 -0.128 -5.944 1.00 94.75 74 MET A CA 1
ATOM 567 C C . MET A 1 74 ? 1.444 0.756 -7.195 1.00 94.75 74 MET A C 1
ATOM 569 O O . MET A 1 74 ? 2.055 0.435 -8.215 1.00 94.75 74 MET A O 1
ATOM 573 N N . VAL A 1 75 ? 0.747 1.893 -7.107 1.00 94.69 75 VAL A N 1
ATOM 574 C CA . VAL A 1 75 ? 0.604 2.846 -8.220 1.00 94.69 75 VAL A CA 1
ATOM 575 C C . VAL A 1 75 ? 1.963 3.402 -8.655 1.00 94.69 75 VAL A C 1
ATOM 577 O O . VAL A 1 75 ? 2.246 3.456 -9.851 1.00 94.69 75 VAL A O 1
ATOM 580 N N . ALA A 1 76 ? 2.835 3.756 -7.708 1.00 94.62 76 ALA A N 1
ATOM 581 C CA . ALA A 1 76 ? 4.185 4.229 -8.005 1.00 94.62 76 ALA A CA 1
ATOM 582 C C . ALA A 1 76 ? 5.035 3.157 -8.712 1.00 94.62 76 ALA A C 1
ATOM 584 O O . ALA A 1 76 ? 5.731 3.467 -9.680 1.00 94.62 76 ALA A O 1
ATOM 585 N N . GLY A 1 77 ? 4.947 1.892 -8.285 1.00 94.44 77 GLY A N 1
ATOM 586 C CA . GLY A 1 77 ? 5.628 0.774 -8.947 1.00 94.44 77 GLY A CA 1
ATOM 587 C C . GLY A 1 77 ? 5.130 0.529 -10.378 1.00 94.44 77 GLY A C 1
ATOM 588 O O . GLY A 1 77 ? 5.939 0.329 -11.289 1.00 94.44 77 GLY A O 1
ATOM 589 N N . LEU A 1 78 ? 3.818 0.633 -10.616 1.00 95.56 78 LEU A N 1
ATOM 590 C CA . LEU A 1 78 ? 3.239 0.543 -11.964 1.00 95.56 78 LEU A CA 1
ATOM 591 C C . LEU A 1 78 ? 3.688 1.705 -12.861 1.00 95.56 78 LEU A C 1
ATOM 593 O O . LEU A 1 78 ? 4.103 1.477 -13.998 1.00 95.56 78 LEU A O 1
ATOM 597 N N . ALA A 1 79 ? 3.677 2.936 -12.344 1.00 96.19 79 ALA A N 1
ATOM 598 C CA . ALA A 1 79 ? 4.176 4.103 -13.071 1.00 96.19 79 ALA A CA 1
ATOM 599 C C . ALA A 1 79 ? 5.668 3.963 -13.422 1.00 96.19 79 ALA A C 1
ATOM 601 O O . ALA A 1 79 ? 6.070 4.248 -14.551 1.00 96.19 79 ALA A O 1
ATOM 602 N N . GLY A 1 80 ? 6.481 3.455 -12.488 1.00 93.81 80 GLY A N 1
ATOM 603 C CA . GLY A 1 80 ? 7.896 3.159 -12.721 1.00 93.81 80 GLY A CA 1
ATOM 604 C C . GLY A 1 80 ? 8.112 2.090 -13.795 1.00 93.81 80 GLY A C 1
ATOM 605 O O . GLY A 1 80 ? 8.987 2.244 -14.646 1.00 93.81 80 GLY A O 1
ATOM 606 N N . THR A 1 81 ? 7.275 1.051 -13.812 1.00 93.94 81 THR A N 1
ATOM 607 C CA . THR A 1 81 ? 7.295 0.005 -14.850 1.00 93.94 81 THR A CA 1
ATOM 608 C C . THR A 1 81 ? 7.009 0.603 -16.228 1.00 93.94 81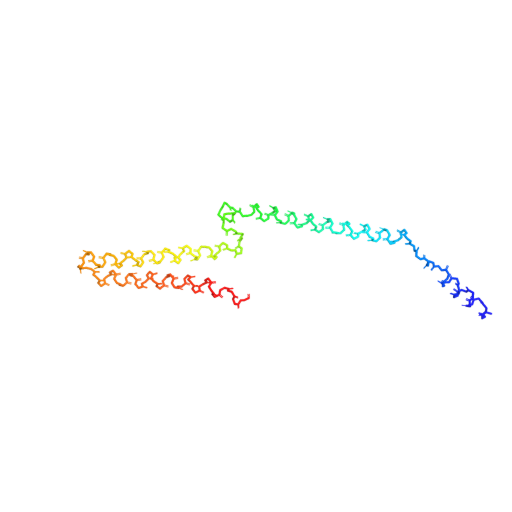 THR A C 1
ATOM 610 O O . THR A 1 81 ? 7.774 0.389 -17.169 1.00 93.94 81 THR A O 1
ATOM 613 N N . PHE A 1 82 ? 5.956 1.420 -16.333 1.00 94.44 82 PHE A N 1
ATOM 614 C CA . PHE A 1 82 ? 5.592 2.094 -17.579 1.00 94.44 82 PHE A CA 1
ATOM 615 C C . PHE A 1 82 ? 6.698 3.039 -18.071 1.00 94.44 82 PHE A C 1
ATOM 617 O O . PHE A 1 82 ? 7.037 3.040 -19.255 1.00 94.44 82 PHE A O 1
ATOM 624 N N . TYR A 1 83 ? 7.313 3.798 -17.161 1.00 93.62 83 TYR A N 1
ATOM 625 C CA . TYR A 1 83 ? 8.446 4.664 -17.484 1.00 93.62 83 TYR A CA 1
ATOM 626 C C . TYR A 1 83 ? 9.641 3.870 -18.031 1.00 93.62 83 TYR A C 1
ATOM 628 O O . TYR A 1 83 ? 10.221 4.252 -19.049 1.00 93.62 83 TYR A O 1
ATOM 636 N N . CYS A 1 84 ? 9.979 2.741 -17.401 1.00 91.62 84 CYS A N 1
ATOM 637 C CA . CYS A 1 84 ? 11.075 1.887 -17.853 1.00 91.62 84 CYS A CA 1
ATOM 638 C C . CYS A 1 84 ? 10.803 1.300 -19.247 1.00 91.62 84 CYS A C 1
ATOM 640 O O . CYS A 1 84 ? 11.695 1.309 -20.092 1.00 91.62 84 CYS A O 1
ATOM 642 N N . TRP A 1 85 ? 9.575 0.855 -19.535 1.00 89.69 85 TRP A N 1
ATOM 643 C CA . TRP A 1 85 ? 9.207 0.396 -20.881 1.00 89.69 85 TRP A CA 1
ATOM 644 C C . TRP A 1 85 ? 9.261 1.507 -21.931 1.00 89.69 85 TRP A C 1
ATOM 646 O O . TRP A 1 85 ? 9.755 1.274 -23.033 1.00 89.69 85 TRP A O 1
ATOM 656 N N . SER A 1 86 ? 8.818 2.717 -21.586 1.00 89.50 86 SER A N 1
ATOM 657 C CA . SER A 1 86 ? 8.914 3.880 -22.475 1.00 89.50 86 SER A CA 1
ATOM 658 C C . SER A 1 86 ? 10.373 4.191 -22.836 1.00 89.50 86 SER A C 1
ATOM 660 O O . SER A 1 86 ? 10.716 4.327 -24.012 1.00 89.50 86 SER A O 1
ATOM 662 N N . GLN A 1 87 ? 11.267 4.200 -21.842 1.00 88.44 87 GLN A N 1
ATOM 663 C CA . GLN A 1 87 ? 12.694 4.431 -22.077 1.00 88.44 87 GLN A CA 1
ATOM 664 C C . GLN A 1 87 ? 13.363 3.307 -22.870 1.00 88.44 87 GLN A C 1
ATOM 666 O O . GLN A 1 87 ? 14.194 3.587 -23.737 1.00 88.44 87 GLN A O 1
ATOM 671 N N . ALA A 1 88 ? 12.975 2.052 -22.630 1.00 85.25 88 ALA A N 1
ATOM 672 C CA . ALA A 1 88 ? 13.473 0.904 -23.383 1.00 85.25 88 ALA A CA 1
ATOM 673 C C . ALA A 1 88 ? 13.178 1.017 -24.890 1.00 85.25 88 ALA A C 1
ATOM 675 O O . ALA A 1 88 ? 14.014 0.611 -25.697 1.00 85.25 88 ALA A O 1
ATOM 676 N N . GLY A 1 89 ? 12.020 1.583 -25.256 1.00 81.12 89 GLY A N 1
ATOM 677 C CA . GLY A 1 89 ? 11.631 1.827 -26.648 1.00 81.12 89 GLY A CA 1
ATOM 678 C C . GLY A 1 89 ? 12.272 3.070 -27.274 1.00 81.12 89 GLY A C 1
ATOM 679 O O . GLY A 1 89 ? 12.504 3.086 -28.479 1.00 81.12 89 GLY A O 1
ATOM 680 N N . ALA A 1 90 ? 12.581 4.097 -26.476 1.00 80.56 90 ALA A N 1
ATOM 681 C CA . ALA A 1 90 ? 13.142 5.355 -26.970 1.00 80.56 90 ALA A CA 1
ATOM 682 C C . ALA A 1 90 ? 14.671 5.335 -27.130 1.00 80.56 90 ALA A C 1
ATOM 684 O O . ALA A 1 90 ? 15.191 5.957 -28.053 1.00 80.56 90 ALA A O 1
ATOM 685 N N . THR A 1 91 ? 15.395 4.662 -26.227 1.00 69.88 91 THR A N 1
ATOM 686 C CA . THR A 1 91 ? 16.865 4.771 -26.167 1.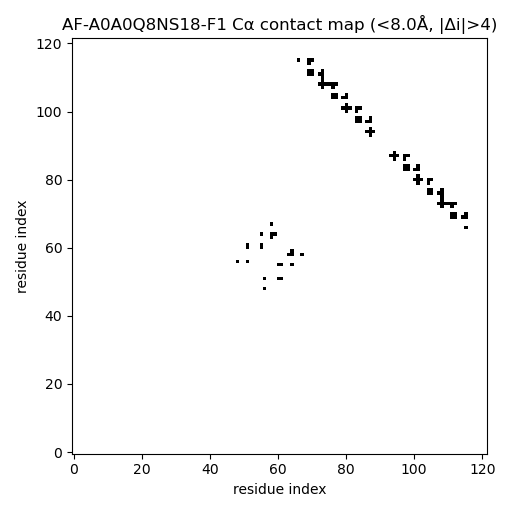00 69.88 91 THR A CA 1
ATOM 687 C C . THR A 1 91 ? 17.623 3.631 -26.836 1.00 69.88 91 THR A C 1
ATOM 689 O O . THR A 1 91 ? 18.753 3.878 -27.231 1.00 69.88 91 THR A O 1
ATOM 692 N N . GLY A 1 92 ? 17.038 2.438 -27.018 1.00 65.75 92 GLY A N 1
ATOM 693 C CA . GLY A 1 92 ? 17.617 1.299 -27.764 1.00 65.75 92 GLY A CA 1
ATOM 694 C C . GLY A 1 92 ? 18.904 0.676 -27.183 1.00 65.75 92 GLY A C 1
ATOM 695 O O . GLY A 1 92 ? 18.998 -0.539 -27.051 1.00 65.75 92 GLY A O 1
ATOM 696 N N . ASP A 1 93 ? 19.864 1.492 -26.750 1.00 66.50 93 ASP A N 1
ATOM 697 C CA . ASP A 1 93 ? 21.199 1.114 -26.270 1.00 66.50 93 ASP A CA 1
ATOM 698 C C . ASP A 1 93 ? 21.231 0.597 -24.822 1.00 66.50 93 ASP A C 1
ATOM 700 O O . ASP A 1 93 ? 22.276 0.205 -24.307 1.00 66.50 93 ASP A O 1
ATOM 704 N N . ALA A 1 94 ? 20.086 0.546 -24.143 1.00 79.94 94 ALA A N 1
ATOM 705 C CA . ALA A 1 94 ? 19.995 0.069 -22.763 1.00 79.94 94 ALA A CA 1
ATOM 706 C C . ALA A 1 94 ? 18.733 -0.761 -22.495 1.00 79.94 94 ALA A C 1
ATOM 708 O O . ALA A 1 94 ? 18.292 -0.868 -21.348 1.00 79.94 94 ALA A O 1
ATOM 709 N N . THR A 1 95 ? 18.133 -1.363 -23.527 1.00 84.06 95 THR A N 1
ATOM 710 C CA . THR A 1 95 ? 16.869 -2.110 -23.405 1.00 84.06 95 THR A CA 1
ATOM 711 C C . THR A 1 95 ? 16.928 -3.183 -22.316 1.00 84.06 95 THR A C 1
ATOM 713 O O . THR A 1 95 ? 15.988 -3.286 -21.536 1.00 84.06 95 THR A O 1
ATOM 716 N N . GLY A 1 96 ? 18.044 -3.914 -22.189 1.00 86.06 96 GLY A N 1
ATOM 717 C CA . GLY A 1 96 ? 18.215 -4.932 -21.142 1.00 86.06 96 GLY A CA 1
ATOM 718 C C . GLY A 1 96 ? 18.275 -4.367 -19.716 1.00 86.06 96 GLY A C 1
ATOM 719 O O . GLY A 1 96 ? 17.780 -4.987 -18.775 1.00 86.06 96 GLY A O 1
ATOM 720 N N . PHE A 1 97 ? 18.839 -3.168 -19.539 1.00 89.50 97 PHE A N 1
ATOM 721 C CA . PHE A 1 97 ? 18.824 -2.483 -18.245 1.00 89.50 97 PHE A CA 1
ATOM 722 C C . PHE A 1 97 ? 17.402 -2.035 -17.899 1.00 89.50 97 PHE A C 1
ATOM 724 O O . PHE A 1 97 ? 16.895 -2.351 -16.823 1.00 89.50 97 PHE A O 1
ATOM 731 N N . TRP A 1 98 ? 16.733 -1.350 -18.827 1.00 90.81 98 TRP A N 1
ATOM 732 C CA . TRP A 1 98 ? 15.380 -0.846 -18.611 1.00 90.81 98 TRP A CA 1
ATOM 733 C C . TR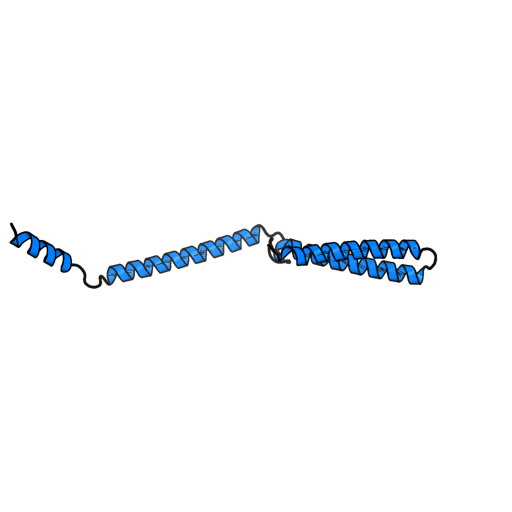P A 1 98 ? 14.353 -1.968 -18.427 1.00 90.81 98 TRP A C 1
ATOM 735 O O . TRP A 1 98 ? 13.475 -1.838 -17.576 1.00 90.81 98 TRP A O 1
ATOM 745 N N . SER A 1 99 ? 14.480 -3.092 -19.137 1.00 88.88 99 SER A N 1
ATOM 746 C CA . SER A 1 99 ? 13.608 -4.256 -18.940 1.00 88.88 99 SER A CA 1
ATOM 747 C C . SER A 1 99 ? 13.798 -4.884 -17.557 1.00 88.88 99 SER A C 1
ATOM 749 O O . SER A 1 99 ? 12.812 -5.143 -16.871 1.00 88.88 99 SER A O 1
ATOM 751 N N . SER A 1 100 ? 15.043 -5.048 -17.094 1.00 92.69 100 SER A N 1
ATOM 752 C CA . SER A 1 100 ? 15.321 -5.580 -15.751 1.00 92.69 100 SER A CA 1
ATOM 753 C C . SER A 1 100 ? 14.781 -4.666 -14.643 1.00 92.69 100 SER A C 1
ATOM 755 O O . SER A 1 100 ? 14.243 -5.133 -13.636 1.00 92.69 100 SER A O 1
ATOM 757 N N . GLN A 1 101 ? 14.875 -3.349 -14.831 1.00 92.94 101 GLN A N 1
ATOM 758 C CA . GLN A 1 101 ? 14.320 -2.387 -13.878 1.00 92.94 101 GLN A CA 1
ATOM 759 C C . GLN A 1 101 ? 12.786 -2.353 -13.919 1.00 92.94 101 GLN A C 1
ATOM 761 O O . GLN A 1 101 ? 12.162 -2.222 -12.864 1.00 92.94 101 GLN A O 1
ATOM 766 N N . ALA A 1 102 ? 12.176 -2.554 -15.091 1.00 92.94 102 ALA A N 1
ATOM 767 C CA . ALA A 1 102 ? 10.730 -2.711 -15.221 1.00 92.94 102 ALA A CA 1
ATOM 768 C C . ALA A 1 102 ? 10.229 -3.945 -14.454 1.00 92.94 102 ALA A C 1
ATOM 770 O O . ALA A 1 102 ? 9.269 -3.836 -13.697 1.00 92.94 102 ALA A O 1
ATOM 771 N N . GLU A 1 103 ? 10.906 -5.092 -14.566 1.00 94.06 103 GLU A N 1
ATOM 772 C CA . GLU A 1 103 ? 10.556 -6.307 -13.811 1.00 94.06 103 GLU A CA 1
ATOM 773 C C . GLU A 1 103 ? 10.621 -6.089 -12.295 1.00 94.06 103 GLU A C 1
ATOM 775 O O . GLU A 1 103 ? 9.728 -6.517 -11.562 1.00 94.06 103 GLU A O 1
ATOM 780 N N . ARG A 1 104 ? 11.644 -5.377 -11.809 1.00 95.12 104 ARG A N 1
ATOM 781 C CA . ARG A 1 104 ? 11.783 -5.046 -10.382 1.00 95.12 104 ARG A CA 1
ATOM 782 C C . ARG A 1 104 ? 10.689 -4.096 -9.903 1.00 95.12 104 ARG A C 1
ATOM 784 O O . ARG A 1 104 ? 10.126 -4.315 -8.831 1.00 95.12 104 ARG A O 1
ATOM 791 N N . ALA A 1 105 ? 10.370 -3.068 -10.688 1.00 93.62 105 ALA A N 1
ATOM 792 C CA . ALA A 1 105 ? 9.286 -2.137 -10.385 1.00 93.62 105 ALA A CA 1
ATOM 793 C C . ALA A 1 105 ? 7.918 -2.845 -10.383 1.00 93.62 105 ALA A C 1
ATOM 795 O O . ALA A 1 105 ? 7.095 -2.611 -9.491 1.00 93.62 105 ALA A O 1
ATOM 796 N N . LEU A 1 106 ? 7.713 -3.781 -11.313 1.00 94.56 106 LEU A N 1
ATOM 797 C CA . LEU A 1 106 ? 6.520 -4.615 -11.379 1.00 94.56 106 LEU A CA 1
ATOM 798 C C . LEU A 1 106 ? 6.426 -5.531 -10.152 1.00 94.56 106 LEU A C 1
ATOM 800 O O . LEU A 1 106 ? 5.394 -5.543 -9.485 1.00 94.56 106 LEU A O 1
ATOM 804 N N . ALA A 1 107 ? 7.500 -6.241 -9.800 1.00 95.50 107 ALA A N 1
ATOM 805 C CA . ALA A 1 107 ? 7.546 -7.106 -8.620 1.00 95.50 107 ALA A CA 1
ATOM 806 C C . ALA A 1 107 ? 7.281 -6.324 -7.324 1.00 95.50 107 ALA A C 1
ATOM 808 O O . ALA A 1 107 ? 6.534 -6.781 -6.457 1.00 95.50 107 ALA A O 1
ATOM 809 N N . PHE A 1 108 ? 7.828 -5.113 -7.216 1.00 94.31 108 PHE A N 1
ATOM 810 C CA . PHE A 1 108 ? 7.549 -4.209 -6.107 1.00 94.31 108 PHE A CA 1
ATOM 811 C C . PHE A 1 108 ? 6.060 -3.842 -6.035 1.00 94.31 108 PHE A C 1
ATOM 813 O O . PHE A 1 108 ? 5.446 -3.987 -4.975 1.00 94.31 108 PHE A O 1
ATOM 820 N N . SER A 1 109 ? 5.443 -3.474 -7.165 1.00 94.44 109 SER A N 1
ATOM 821 C CA . SER A 1 109 ? 4.002 -3.185 -7.222 1.00 94.44 109 SER A CA 1
ATOM 822 C C . SER A 1 109 ? 3.138 -4.402 -6.864 1.00 94.44 109 SER A C 1
ATOM 824 O O . SER A 1 109 ? 2.178 -4.280 -6.101 1.00 94.44 109 SER A O 1
ATOM 826 N N . ALA A 1 110 ? 3.523 -5.594 -7.330 1.00 94.38 110 ALA A N 1
ATOM 827 C CA . ALA A 1 110 ? 2.839 -6.847 -7.037 1.00 94.38 110 ALA A CA 1
ATOM 828 C C . ALA A 1 110 ? 2.949 -7.224 -5.553 1.00 94.38 110 ALA A C 1
ATOM 830 O O . ALA A 1 110 ? 1.980 -7.705 -4.971 1.00 94.38 110 ALA A O 1
ATOM 831 N N . SER A 1 111 ? 4.086 -6.947 -4.906 1.00 93.94 111 SER A N 1
ATOM 832 C CA . SER A 1 111 ? 4.247 -7.163 -3.463 1.00 93.94 111 SER A CA 1
ATOM 833 C C . SER A 1 111 ? 3.312 -6.266 -2.641 1.00 93.94 111 SER A C 1
ATOM 835 O O . SER A 1 111 ? 2.695 -6.723 -1.677 1.00 93.94 111 SER A O 1
ATOM 837 N N . ALA A 1 112 ? 3.127 -5.012 -3.067 1.00 92.06 112 ALA A N 1
ATOM 838 C CA . ALA A 1 112 ? 2.209 -4.076 -2.427 1.00 92.06 112 ALA A CA 1
ATOM 839 C C . ALA A 1 112 ? 0.743 -4.488 -2.641 1.00 92.06 112 ALA A C 1
ATOM 841 O O . ALA A 1 112 ? -0.066 -4.417 -1.716 1.00 92.06 112 ALA A O 1
ATOM 842 N N . LEU A 1 113 ? 0.413 -5.008 -3.825 1.00 91.44 113 LEU A N 1
ATOM 843 C CA . LEU A 1 113 ? -0.894 -5.596 -4.119 1.00 91.44 113 LEU A CA 1
ATOM 844 C C . LEU A 1 113 ? -1.174 -6.833 -3.249 1.00 91.44 113 LEU A C 1
ATOM 846 O O . LEU A 1 113 ? -2.246 -6.948 -2.655 1.00 91.44 113 LEU A O 1
ATOM 850 N N . ALA A 1 114 ? -0.193 -7.731 -3.124 1.00 92.31 114 ALA A N 1
ATOM 851 C CA . ALA A 1 114 ? -0.284 -8.913 -2.272 1.00 92.31 114 ALA A CA 1
ATOM 852 C C . ALA A 1 114 ? -0.467 -8.537 -0.796 1.00 92.31 114 ALA A C 1
ATOM 854 O O . ALA A 1 114 ? -1.239 -9.183 -0.092 1.00 92.31 114 ALA A O 1
ATOM 855 N N . TYR A 1 115 ? 0.178 -7.465 -0.330 1.00 89.88 115 TYR A N 1
ATOM 856 C CA . TYR A 1 115 ? -0.046 -6.929 1.013 1.00 89.88 115 TYR A CA 1
ATOM 857 C C . TYR A 1 115 ? -1.489 -6.445 1.217 1.00 89.88 115 TYR A C 1
ATOM 859 O O . TYR A 1 115 ? -2.098 -6.761 2.240 1.00 89.88 115 TYR A O 1
ATOM 867 N N . ILE A 1 116 ? -2.053 -5.715 0.247 1.00 87.31 116 ILE A N 1
ATOM 868 C CA . ILE A 1 116 ? -3.430 -5.197 0.319 1.00 87.31 116 ILE A CA 1
ATOM 869 C C . ILE A 1 116 ? -4.439 -6.347 0.425 1.00 87.31 116 ILE A C 1
ATOM 871 O O . ILE A 1 116 ? -5.273 -6.343 1.331 1.00 87.31 116 ILE A O 1
ATOM 875 N N . PHE A 1 117 ? -4.345 -7.353 -0.451 1.00 85.50 117 PHE A N 1
ATOM 876 C CA . PHE A 1 117 ? -5.290 -8.478 -0.457 1.00 85.50 117 PHE A CA 1
ATOM 877 C C . PHE A 1 117 ? -4.999 -9.534 0.617 1.00 85.50 117 PHE A C 1
ATOM 879 O O . PHE A 1 117 ? -5.923 -10.164 1.125 1.00 85.50 117 PHE A O 1
ATOM 886 N N . GLY A 1 118 ? -3.741 -9.702 1.027 1.00 82.06 118 GLY A N 1
ATOM 887 C CA . GLY A 1 118 ? -3.349 -10.641 2.081 1.00 82.06 118 GLY A CA 1
ATOM 888 C C . GLY A 1 118 ? -3.798 -10.216 3.482 1.00 82.06 118 GLY A C 1
ATOM 889 O O . GLY A 1 118 ? -3.918 -11.055 4.374 1.00 82.06 118 GLY A O 1
ATOM 890 N N . ARG A 1 119 ? -4.090 -8.925 3.690 1.00 66.75 119 ARG A N 1
ATOM 891 C CA . ARG A 1 119 ? -4.573 -8.405 4.977 1.00 66.75 119 ARG A CA 1
ATOM 892 C C . ARG A 1 119 ? -6.041 -8.746 5.265 1.00 66.75 119 ARG A C 1
ATOM 894 O O . ARG A 1 119 ? -6.427 -8.730 6.426 1.00 66.75 119 ARG A O 1
ATOM 901 N N . GLY A 1 120 ? -6.844 -9.059 4.245 1.00 56.12 120 GLY A N 1
ATOM 902 C CA . GLY A 1 120 ? -8.277 -9.358 4.394 1.00 56.12 120 GLY A CA 1
ATOM 903 C C . GLY A 1 120 ? -8.602 -10.745 4.963 1.00 56.12 120 GLY A C 1
ATOM 904 O O . GLY A 1 120 ? -9.771 -11.045 5.164 1.00 56.12 120 GLY A O 1
ATOM 905 N N . ASN A 1 121 ? -7.590 -11.585 5.208 1.00 52.00 121 ASN A N 1
ATOM 906 C CA . ASN A 1 121 ? -7.753 -13.001 5.555 1.00 52.00 121 ASN A CA 1
ATOM 907 C C . ASN A 1 121 ? -7.464 -13.318 7.040 1.00 52.00 121 ASN A C 1
ATOM 909 O O . ASN A 1 121 ? -7.062 -14.438 7.359 1.00 52.00 121 ASN A O 1
ATOM 913 N N . LYS A 1 122 ? -7.599 -12.335 7.941 1.00 43.31 122 LYS A N 1
ATOM 914 C CA . LYS A 1 122 ? -7.405 -12.492 9.392 1.00 43.31 122 LYS A CA 1
ATOM 915 C C . LYS A 1 122 ? -8.581 -11.942 10.179 1.00 43.31 122 LYS A C 1
ATOM 917 O O . LYS A 1 122 ? -9.017 -10.820 9.842 1.00 43.31 122 LYS A O 1
#

Nearest PDB structures (foldseek):
  7a0g-assembly1_JJJ  TM=4.158E-01  e=7.311E+00  Serratia marcescens
  3g67-assembly1_A  TM=3.987E-01  e=8.260E+00  Thermotoga maritima

Mean predicted aligned error: 16.87 Å

Solvent-accessible surface area (backbone atoms only — not comparable to full-atom values): 6620 Å² total; per-residue (Å²): 127,72,64,62,60,50,56,58,48,52,60,61,69,70,58,76,73,86,56,62,70,57,53,50,51,52,54,50,50,50,53,50,51,51,52,52,54,51,50,52,52,54,48,52,54,52,51,55,56,66,72,33,49,80,66,31,64,73,51,42,51,83,85,41,34,64,49,52,51,30,48,53,50,20,52,51,16,47,52,47,21,53,52,22,52,54,48,28,72,72,62,63,86,49,33,71,59,26,50,55,51,19,52,51,24,40,50,52,14,49,52,27,48,49,52,54,63,62,60,75,80,116

Sequence (122 aa):
MAFDRKAAKESIQAKSGDDAEFDEAQVGAHDFQLKIAQENNRHAETMGRQDLGFLGRALGGEKTAPTYIAFFVMVAGLAGTFYCWSQAGATGDATGFWSSQAERALAFSASALAYIFGRGNK

pLDDT: mean 74.39, std 15.15, range [43.31, 96.19]

Secondary structure (DSSP, 8-state):
--HHHHHHHHHHHTS-S--HHHHHHHHHHHHHHHHHHHHHHHHHHHHHHHHS-HHHHHS-STTTHHHHHHHHHHHHHHHHHHHHHHHHHHHSTTHHHHHHHHHHHHHHHHHHHHHHHHGGG-

Foldseek 3Di:
DVVVVVVVVVVVVPPDDDPVVVVVVVVVVVVVVVVVVVVVVVVVVVVQVVVQDPQCVVQPHPVRSLLVVLVVQLVQLQVLLVVLVVCLVVPVPCVVVSNVSSVVSNVRSVVSVCVNVVVVPD